Protein AF-A0A0B0ECV5-F1 (afdb_monomer_lite)

Foldseek 3Di:
DDWDDDPPAATWDWDFDADPVGHTPDIDIDGPVVDDDDDPPDDDDDDDPDDD

Sequence (52 aa):
MDHHPVSNGEDGYSLEVFDVLGNTIAVITLPESSIEPLTENEIFNVRSLEVA

Secondary structure (DSSP, 8-state):
------TTSPPEEEEEEE-TTS-EEEEEEEEGGGPPPPPTT----PPP----

pLDDT: mean 76.65, std 11.66, range [48.12, 94.0]

Radius of gyration: 15.03 Å; chains: 1; bounding box: 28×23×47 Å

Organism: NCBI:txid237368

Structure (mmCIF, N/CA/C/O backbone):
data_AF-A0A0B0ECV5-F1
#
_entry.id   AF-A0A0B0ECV5-F1
#
loop_
_atom_site.group_PDB
_atom_site.id
_atom_site.type_symbol
_atom_site.label_atom_id
_atom_site.label_alt_id
_atom_site.label_comp_id
_atom_site.label_asym_id
_atom_site.label_entity_id
_atom_site.label_seq_id
_atom_site.pdbx_PDB_ins_code
_atom_site.Cartn_x
_atom_site.Cartn_y
_atom_site.Cartn_z
_atom_site.occupancy
_atom_site.B_iso_or_equiv
_atom_site.auth_seq_id
_atom_site.auth_comp_id
_atom_site.auth_asym_id
_atom_site.auth_atom_id
_atom_site.pdbx_PDB_model_num
ATOM 1 N N . MET A 1 1 ? 7.948 -4.704 11.750 1.00 48.12 1 MET A N 1
ATOM 2 C CA . MET A 1 1 ? 6.842 -3.751 11.957 1.00 48.12 1 MET A CA 1
ATOM 3 C C 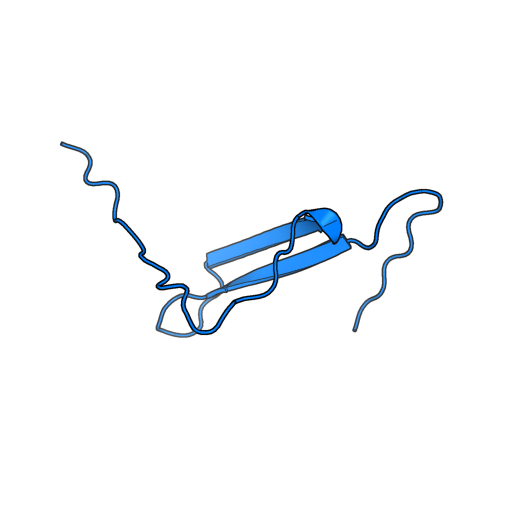. MET A 1 1 ? 7.450 -2.550 12.647 1.00 48.12 1 MET A C 1
ATOM 5 O O . MET A 1 1 ? 7.620 -2.577 13.859 1.00 48.12 1 MET A O 1
ATOM 9 N N . ASP A 1 2 ? 7.893 -1.575 11.860 1.00 48.44 2 ASP A N 1
ATOM 10 C CA . ASP A 1 2 ? 8.508 -0.345 12.355 1.00 48.44 2 ASP A CA 1
ATOM 11 C C . ASP A 1 2 ? 7.400 0.657 12.683 1.00 48.44 2 ASP A C 1
ATOM 13 O O . ASP A 1 2 ? 6.772 1.222 11.791 1.00 48.44 2 ASP A O 1
ATOM 17 N N . HIS A 1 3 ? 7.120 0.821 13.974 1.00 53.03 3 HIS A N 1
ATOM 18 C CA . HIS A 1 3 ? 6.106 1.740 14.483 1.00 53.03 3 HIS A CA 1
ATOM 19 C C . HIS A 1 3 ? 6.765 3.084 14.816 1.00 53.03 3 HIS A C 1
ATOM 21 O O . HIS A 1 3 ? 7.620 3.147 15.702 1.00 53.03 3 HIS A O 1
ATOM 27 N N . HIS A 1 4 ? 6.380 4.146 14.105 1.00 57.47 4 HIS A N 1
ATOM 28 C CA . HIS A 1 4 ? 6.899 5.505 14.286 1.00 57.47 4 HIS A CA 1
ATOM 29 C C . HIS A 1 4 ? 5.844 6.382 14.982 1.00 57.47 4 HIS A C 1
ATOM 31 O O . HIS A 1 4 ? 5.021 6.991 14.301 1.00 57.47 4 HIS A O 1
ATOM 37 N N . PRO A 1 5 ? 5.843 6.460 16.325 1.00 59.75 5 PRO A N 1
ATOM 38 C CA . PRO A 1 5 ? 4.855 7.245 17.053 1.00 59.75 5 PRO A CA 1
ATOM 39 C C . PRO A 1 5 ? 5.109 8.747 16.876 1.00 59.75 5 PRO A C 1
ATOM 41 O O . PRO A 1 5 ? 6.208 9.242 17.138 1.00 59.75 5 PRO A O 1
ATOM 44 N N . VAL A 1 6 ? 4.074 9.486 16.482 1.00 63.78 6 VAL A N 1
ATOM 45 C CA . VAL A 1 6 ? 4.060 10.954 16.428 1.00 63.78 6 VAL A CA 1
ATOM 46 C C . VAL A 1 6 ? 3.223 11.499 17.583 1.00 63.78 6 VAL A C 1
ATOM 48 O O . VAL A 1 6 ? 2.060 11.151 17.740 1.00 63.78 6 VAL A O 1
ATOM 51 N N . SER A 1 7 ? 3.806 12.384 18.399 1.00 60.56 7 SER A N 1
ATOM 52 C CA . SER A 1 7 ? 3.286 12.802 19.716 1.00 60.56 7 SER A CA 1
ATOM 53 C C . SER A 1 7 ? 1.936 13.539 19.728 1.00 60.56 7 SER A C 1
ATOM 55 O O . SER A 1 7 ? 1.513 13.987 20.789 1.00 60.56 7 SER A O 1
ATOM 57 N N . ASN A 1 8 ? 1.277 13.704 18.581 1.00 64.56 8 ASN A N 1
ATOM 58 C CA . ASN A 1 8 ? -0.076 14.250 18.454 1.00 64.56 8 ASN A CA 1
ATOM 59 C C . ASN A 1 8 ? -0.657 14.004 17.042 1.00 64.56 8 ASN A C 1
ATOM 61 O O . ASN A 1 8 ? -1.449 14.810 16.550 1.00 64.56 8 ASN A O 1
ATOM 65 N N . GLY A 1 9 ? -0.182 12.963 16.355 1.00 65.62 9 GLY A N 1
ATOM 66 C CA . GLY A 1 9 ? -0.573 12.619 14.991 1.00 65.62 9 GLY A CA 1
ATOM 67 C C . GLY A 1 9 ? -1.154 11.214 14.950 1.00 65.62 9 GLY A C 1
ATOM 68 O O . GLY A 1 9 ? -0.906 10.415 15.847 1.00 65.62 9 GLY A O 1
ATOM 69 N N . GLU A 1 10 ? -1.956 10.941 13.934 1.00 74.44 10 GLU A N 1
ATOM 70 C CA . GLU A 1 10 ? -2.410 9.588 13.626 1.00 74.44 10 GLU A CA 1
ATOM 71 C C . GLU A 1 10 ? -1.257 8.695 13.154 1.00 74.44 10 GLU A C 1
ATOM 73 O O . GLU A 1 10 ? -0.224 9.193 12.690 1.00 74.44 10 GLU A O 1
ATOM 78 N N . ASP A 1 11 ? -1.443 7.381 13.278 1.00 77.69 11 ASP A N 1
ATOM 79 C CA . ASP A 1 11 ? -0.443 6.414 12.852 1.00 77.69 11 ASP A CA 1
ATOM 80 C C . ASP A 1 11 ? -0.213 6.535 11.340 1.00 77.69 11 ASP A C 1
ATOM 82 O O . ASP A 1 11 ? -1.139 6.580 10.525 1.00 77.69 11 ASP A O 1
ATOM 86 N N . GLY A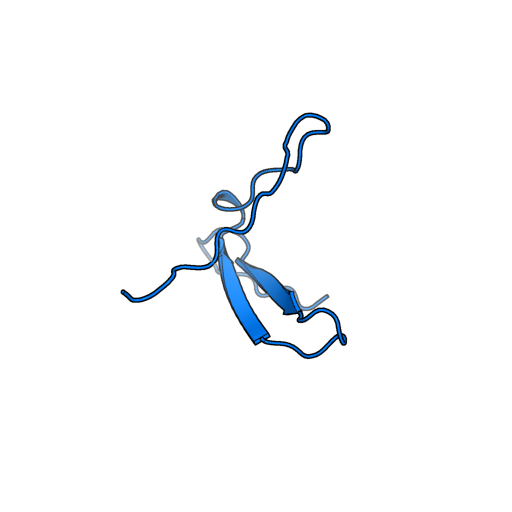 1 12 ? 1.061 6.647 10.968 1.00 81.19 12 GLY A N 1
ATOM 87 C CA . GLY A 1 12 ? 1.490 6.694 9.580 1.00 81.19 12 GLY A CA 1
ATOM 88 C C . GLY A 1 12 ? 1.712 5.284 9.049 1.00 81.19 12 GLY A C 1
ATOM 89 O O . GLY A 1 12 ? 2.509 4.523 9.595 1.00 81.19 12 GLY A O 1
ATOM 90 N N . TYR A 1 13 ? 1.064 4.956 7.941 1.00 83.12 13 TYR A N 1
ATOM 91 C CA . TYR A 1 13 ? 1.218 3.695 7.232 1.00 83.12 13 TYR A CA 1
ATOM 92 C C . TYR A 1 13 ? 2.036 3.898 5.963 1.00 83.12 13 TYR A C 1
ATOM 94 O O . TYR A 1 13 ? 1.980 4.951 5.329 1.00 83.12 13 TYR A O 1
ATOM 102 N N . SER A 1 14 ? 2.799 2.874 5.583 1.00 84.88 14 SER A N 1
ATOM 103 C CA . SER A 1 14 ? 3.513 2.848 4.306 1.00 84.88 14 SER A CA 1
ATOM 104 C C . SER A 1 14 ? 2.788 1.921 3.337 1.00 84.88 14 SER A C 1
ATOM 106 O O . SER A 1 14 ? 2.681 0.724 3.596 1.00 84.88 14 SER A O 1
ATOM 108 N N . LEU A 1 15 ? 2.295 2.476 2.232 1.00 83.88 15 LEU A N 1
ATOM 109 C CA . LEU A 1 15 ? 1.756 1.721 1.107 1.00 83.88 15 LEU A CA 1
ATOM 110 C C . LEU A 1 15 ? 2.856 1.532 0.066 1.00 83.88 15 LEU A C 1
ATOM 112 O O . LEU A 1 15 ? 3.410 2.507 -0.445 1.00 83.88 15 LEU A O 1
ATOM 116 N N . GLU A 1 16 ? 3.144 0.278 -0.258 1.00 88.38 16 GLU A N 1
ATOM 117 C CA . GLU A 1 16 ? 4.101 -0.086 -1.295 1.00 88.38 16 GLU A CA 1
ATOM 118 C C . GLU A 1 16 ? 3.361 -0.582 -2.539 1.00 88.38 16 GLU A C 1
ATOM 120 O O . GLU A 1 16 ? 2.517 -1.477 -2.473 1.00 88.38 16 GLU A O 1
ATOM 125 N N . VAL A 1 17 ? 3.659 0.043 -3.677 1.00 85.81 17 VAL A N 1
ATOM 126 C CA . VAL A 1 17 ? 3.081 -0.294 -4.977 1.00 85.81 17 VAL A CA 1
ATOM 127 C C . VAL A 1 17 ? 4.104 -1.103 -5.754 1.00 85.81 17 VAL A C 1
ATOM 129 O O . VAL A 1 17 ? 5.197 -0.607 -6.028 1.00 85.81 17 VAL A O 1
ATOM 132 N N . PHE A 1 18 ? 3.730 -2.317 -6.147 1.00 87.44 18 PHE A N 1
ATOM 133 C CA . PHE A 1 18 ? 4.573 -3.212 -6.935 1.00 87.44 18 PHE A CA 1
ATOM 134 C C . PHE A 1 18 ? 4.077 -3.325 -8.375 1.00 87.44 18 PHE A C 1
ATOM 136 O O . PHE A 1 18 ? 2.874 -3.264 -8.637 1.00 87.44 18 PHE A O 1
ATOM 143 N N . ASP A 1 19 ? 5.004 -3.518 -9.310 1.00 85.56 19 ASP A N 1
ATOM 144 C CA . ASP A 1 19 ? 4.663 -3.972 -10.652 1.00 85.56 19 ASP A CA 1
ATOM 145 C C . ASP A 1 19 ? 4.268 -5.461 -10.648 1.00 85.56 19 ASP A C 1
ATOM 147 O O . ASP A 1 19 ? 4.388 -6.176 -9.650 1.00 85.56 19 ASP A O 1
ATOM 151 N N . VAL A 1 20 ? 3.816 -5.955 -11.801 1.00 86.44 20 VAL A N 1
ATOM 152 C CA . VAL A 1 20 ? 3.427 -7.367 -11.974 1.00 86.44 20 VAL A CA 1
ATOM 153 C C . VAL A 1 20 ? 4.596 -8.354 -11.842 1.00 86.44 20 VAL A C 1
ATOM 155 O O . VAL A 1 20 ? 4.368 -9.559 -11.771 1.00 86.44 20 VAL A O 1
ATOM 158 N N . LEU A 1 21 ? 5.838 -7.865 -11.840 1.00 94.00 21 LEU A N 1
ATOM 159 C CA . LEU A 1 21 ? 7.062 -8.647 -11.667 1.00 94.00 21 LEU A CA 1
ATOM 160 C C . L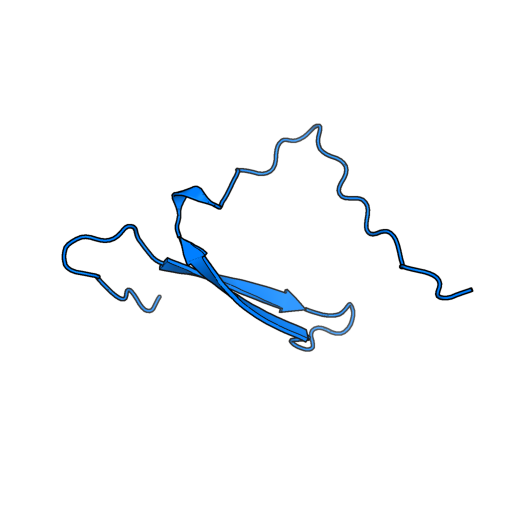EU A 1 21 ? 7.558 -8.629 -10.209 1.00 94.00 21 LEU A C 1
ATOM 162 O O . LEU A 1 21 ? 8.488 -9.365 -9.885 1.00 94.00 21 LEU A O 1
ATOM 166 N N . GLY A 1 22 ? 6.938 -7.830 -9.334 1.00 89.19 22 GLY A N 1
ATOM 167 C CA . GLY A 1 22 ? 7.317 -7.664 -7.933 1.00 89.19 22 GLY A CA 1
ATOM 168 C C . GLY A 1 22 ? 8.330 -6.545 -7.671 1.00 89.19 22 GLY A C 1
ATOM 169 O O . GLY A 1 22 ? 8.865 -6.474 -6.568 1.00 89.19 22 GLY A O 1
ATOM 170 N N . ASN A 1 23 ? 8.612 -5.670 -8.642 1.00 91.88 23 ASN A N 1
ATOM 171 C CA . ASN A 1 23 ? 9.468 -4.502 -8.426 1.00 91.88 23 ASN A CA 1
ATOM 172 C C . ASN A 1 23 ? 8.676 -3.369 -7.767 1.00 91.88 23 ASN A C 1
ATOM 174 O O . ASN A 1 23 ? 7.577 -3.041 -8.215 1.00 91.88 23 ASN A O 1
ATOM 178 N N . THR A 1 24 ? 9.254 -2.716 -6.760 1.00 92.81 24 THR A N 1
ATOM 179 C CA . THR A 1 24 ? 8.665 -1.525 -6.136 1.00 92.81 24 THR A CA 1
ATOM 180 C C . THR A 1 24 ? 8.649 -0.354 -7.121 1.00 92.81 24 THR A C 1
ATOM 182 O O . THR A 1 24 ? 9.695 0.116 -7.565 1.00 92.81 24 THR A O 1
ATOM 185 N N . ILE A 1 25 ? 7.454 0.140 -7.439 1.00 91.94 25 ILE A N 1
ATOM 186 C CA . ILE A 1 25 ? 7.231 1.327 -8.272 1.00 91.94 25 ILE A CA 1
ATOM 187 C C . ILE A 1 25 ? 7.149 2.585 -7.398 1.00 91.94 25 ILE A C 1
ATOM 189 O O . ILE A 1 25 ? 7.642 3.642 -7.790 1.00 91.94 25 ILE A O 1
ATOM 193 N N . ALA A 1 26 ? 6.515 2.493 -6.226 1.00 88.31 26 ALA A N 1
ATOM 194 C CA . ALA A 1 26 ? 6.339 3.628 -5.325 1.00 88.31 26 ALA A CA 1
ATOM 195 C C . ALA A 1 26 ? 6.171 3.185 -3.869 1.00 88.31 26 ALA A C 1
ATOM 197 O O . ALA A 1 26 ? 5.603 2.131 -3.594 1.00 88.31 26 ALA A O 1
ATOM 198 N N . VAL A 1 27 ? 6.610 4.043 -2.948 1.00 88.69 27 VAL A N 1
ATOM 199 C CA . VAL A 1 27 ? 6.336 3.938 -1.511 1.00 88.69 27 VAL A CA 1
ATOM 200 C C . VAL A 1 27 ? 5.697 5.249 -1.076 1.00 88.69 27 VAL A C 1
ATOM 202 O O . VAL A 1 27 ? 6.251 6.320 -1.325 1.00 88.69 27 VAL A O 1
ATOM 205 N N . ILE A 1 28 ? 4.522 5.171 -0.461 1.00 86.38 28 ILE A N 1
ATOM 206 C CA . ILE A 1 28 ? 3.744 6.332 -0.026 1.00 86.38 28 ILE A CA 1
ATOM 207 C C . ILE A 1 28 ? 3.531 6.211 1.476 1.00 86.38 28 ILE A C 1
ATOM 209 O O . ILE A 1 28 ? 3.075 5.173 1.945 1.00 86.38 28 ILE A O 1
ATOM 213 N N . THR A 1 29 ? 3.840 7.267 2.224 1.00 86.38 29 THR A N 1
ATOM 214 C CA . THR A 1 29 ? 3.493 7.358 3.645 1.00 86.38 29 THR A CA 1
ATOM 215 C C . THR A 1 29 ? 2.213 8.162 3.784 1.00 86.38 29 THR A C 1
ATOM 217 O O . THR A 1 29 ? 2.148 9.297 3.309 1.00 86.38 29 THR A O 1
ATOM 220 N N . LEU A 1 30 ? 1.200 7.580 4.417 1.00 85.62 30 LEU A N 1
ATOM 221 C CA . LEU A 1 30 ? -0.105 8.200 4.585 1.00 85.62 30 LEU A CA 1
ATOM 222 C C . LEU A 1 30 ? -0.649 7.995 6.002 1.00 85.62 30 L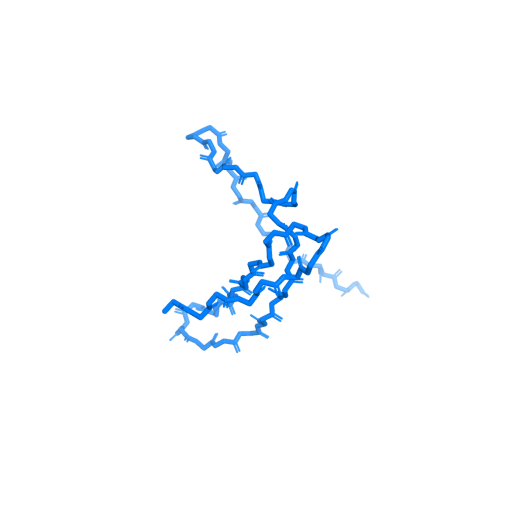EU A C 1
ATOM 224 O O . LEU A 1 30 ? -0.323 6.999 6.646 1.00 85.62 30 LEU A O 1
ATOM 228 N N . PRO A 1 31 ? -1.469 8.935 6.484 1.00 86.12 31 PRO A N 1
ATOM 229 C CA . PRO A 1 31 ? -2.227 8.764 7.715 1.00 86.12 31 PRO A CA 1
ATOM 230 C C . PRO A 1 31 ? -3.207 7.576 7.659 1.00 86.12 31 PRO A C 1
ATOM 232 O O . PRO A 1 31 ? -3.772 7.302 6.598 1.00 86.12 31 PRO A O 1
ATOM 235 N N . GLU A 1 32 ? -3.462 6.919 8.799 1.00 82.75 32 GLU A N 1
ATOM 236 C CA . GLU A 1 32 ? -4.460 5.839 8.921 1.00 82.75 32 GLU A CA 1
ATOM 237 C C . GLU A 1 32 ? -5.837 6.251 8.399 1.00 82.75 32 GLU A C 1
ATOM 239 O O . GLU A 1 32 ? -6.485 5.484 7.692 1.00 82.75 32 GLU A O 1
ATOM 244 N N . SER A 1 33 ? -6.268 7.486 8.678 1.00 84.88 33 SER A N 1
ATOM 245 C CA . SER A 1 33 ? -7.576 7.993 8.250 1.00 84.88 33 SER A CA 1
ATOM 246 C C . SER A 1 33 ? -7.759 8.077 6.732 1.00 84.88 33 SER A C 1
ATOM 248 O O . SER A 1 33 ? -8.883 8.243 6.265 1.00 84.88 33 SER A O 1
ATOM 250 N N . SER A 1 34 ? -6.678 7.967 5.952 1.00 82.62 34 SER A N 1
ATOM 251 C CA . SER A 1 34 ? -6.728 7.907 4.486 1.00 82.62 34 SER A CA 1
ATOM 252 C C . SER A 1 34 ? -6.856 6.483 3.934 1.00 82.62 34 SER A C 1
ATOM 254 O O . SER A 1 34 ? -6.905 6.318 2.716 1.00 82.62 34 SER A O 1
ATOM 256 N N . ILE A 1 35 ? -6.882 5.459 4.794 1.00 80.75 35 ILE A N 1
ATOM 257 C CA . ILE A 1 35 ? -7.017 4.055 4.401 1.00 80.75 35 ILE A CA 1
ATOM 258 C C . ILE A 1 35 ? -8.460 3.611 4.611 1.00 80.75 35 ILE A C 1
ATOM 260 O O . ILE A 1 35 ? -8.951 3.547 5.736 1.00 80.75 35 ILE A O 1
ATOM 264 N N . GLU A 1 36 ? -9.121 3.231 3.522 1.00 79.88 36 GLU A N 1
ATOM 265 C CA . GLU A 1 36 ? -10.434 2.592 3.572 1.00 79.88 36 GLU A CA 1
ATOM 266 C C . GLU A 1 36 ? -10.301 1.079 3.337 1.00 79.88 36 GLU A C 1
ATOM 268 O O . GLU A 1 36 ? -9.483 0.641 2.517 1.00 79.88 36 GLU A O 1
ATOM 273 N N . PRO A 1 37 ? -11.066 0.248 4.068 1.00 77.19 37 PRO A N 1
ATOM 274 C CA . PRO A 1 37 ? -11.041 -1.193 3.881 1.00 77.19 37 PRO A CA 1
ATOM 275 C C . PRO A 1 37 ? -11.632 -1.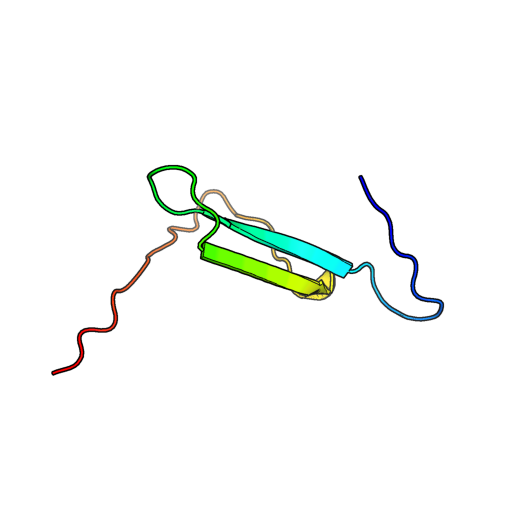567 2.523 1.00 77.19 37 PRO A C 1
ATOM 277 O O . PRO A 1 37 ? -12.673 -1.056 2.122 1.00 77.19 37 PRO A O 1
ATOM 280 N N . LEU A 1 38 ? -10.999 -2.533 1.860 1.00 74.94 38 LEU A N 1
ATOM 281 C CA . LEU A 1 38 ? -11.527 -3.113 0.630 1.00 74.94 38 LEU A CA 1
ATOM 282 C C . LEU A 1 38 ? -12.819 -3.874 0.930 1.00 74.94 38 LEU A C 1
ATOM 284 O O . LEU A 1 38 ? -12.822 -4.792 1.756 1.00 74.94 38 LEU A O 1
ATOM 288 N N . THR A 1 39 ? -13.905 -3.529 0.246 1.00 78.06 39 THR A N 1
ATOM 289 C CA . THR A 1 39 ? -15.171 -4.261 0.346 1.00 78.06 39 THR A CA 1
ATOM 290 C C . THR A 1 39 ? -15.308 -5.267 -0.798 1.00 78.06 39 THR A C 1
ATOM 292 O O . THR A 1 39 ? -14.849 -5.039 -1.914 1.00 78.06 39 THR A O 1
ATOM 295 N N . GLU A 1 40 ? -15.965 -6.405 -0.553 1.00 77.25 40 GLU A N 1
ATOM 296 C CA . GLU A 1 40 ? -16.095 -7.504 -1.534 1.00 77.25 40 GLU A CA 1
ATOM 297 C C . GLU A 1 40 ? -16.795 -7.100 -2.849 1.00 77.25 40 GLU A C 1
ATOM 299 O O . GLU A 1 40 ? -16.719 -7.822 -3.841 1.00 77.25 40 GLU A O 1
ATOM 304 N N . ASN A 1 41 ? -17.470 -5.947 -2.868 1.00 80.75 41 ASN A N 1
ATOM 305 C CA . ASN A 1 41 ? -18.198 -5.427 -4.025 1.00 80.75 41 ASN A CA 1
ATOM 306 C C . ASN A 1 41 ? -17.445 -4.312 -4.770 1.00 80.75 41 ASN A C 1
ATOM 308 O O . ASN A 1 41 ? -17.997 -3.716 -5.696 1.00 80.75 41 ASN A O 1
ATOM 312 N N . GLU A 1 42 ? -16.203 -4.014 -4.385 1.00 74.94 42 GLU A N 1
ATOM 313 C CA . GLU A 1 42 ? -15.378 -3.015 -5.056 1.00 74.94 42 GLU A CA 1
ATOM 314 C C . GLU A 1 42 ? -14.520 -3.640 -6.153 1.00 74.94 42 GLU A C 1
ATOM 316 O O . GLU A 1 42 ? -13.678 -4.508 -5.925 1.00 74.94 42 GLU A O 1
ATOM 321 N N . ILE A 1 43 ? -14.720 -3.157 -7.380 1.00 72.31 43 ILE A N 1
ATOM 322 C CA . ILE A 1 43 ? -13.883 -3.508 -8.525 1.00 72.31 43 ILE A CA 1
ATOM 323 C C . ILE A 1 43 ? -12.844 -2.404 -8.703 1.00 72.31 43 ILE A C 1
ATOM 325 O O . ILE A 1 43 ? -13.150 -1.321 -9.206 1.00 72.31 43 ILE A O 1
ATOM 329 N N . PHE A 1 44 ? -11.597 -2.696 -8.338 1.00 68.31 44 PHE A N 1
ATOM 330 C CA . PHE A 1 44 ? -10.470 -1.814 -8.628 1.00 68.31 44 PHE A CA 1
ATOM 331 C C . PHE A 1 44 ? -10.204 -1.807 -10.130 1.00 68.31 44 PHE A C 1
ATOM 333 O O . PHE A 1 44 ? -9.917 -2.838 -10.738 1.00 68.31 44 PHE A O 1
ATOM 340 N N . ASN A 1 45 ? -10.308 -0.631 -10.746 1.00 70.44 45 ASN A N 1
ATOM 341 C CA . ASN A 1 45 ? -10.029 -0.447 -12.161 1.00 70.44 45 ASN A C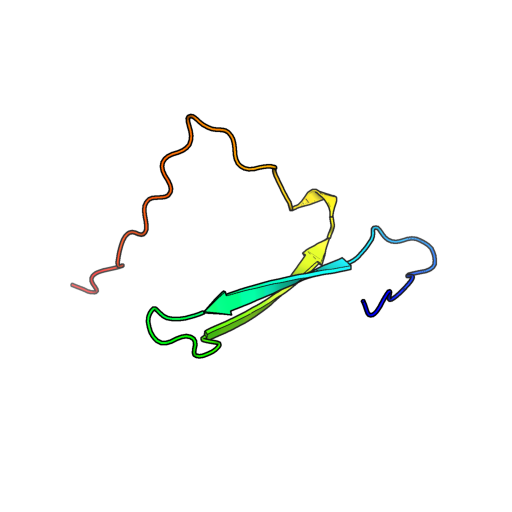A 1
ATOM 342 C C . ASN A 1 45 ? -8.866 0.530 -12.334 1.00 70.44 45 ASN A C 1
ATOM 344 O O . ASN A 1 45 ? -8.979 1.710 -12.008 1.00 70.44 45 ASN A O 1
ATOM 348 N N . VAL A 1 46 ? -7.757 0.032 -12.878 1.00 67.88 46 VAL A N 1
ATOM 349 C CA . VAL A 1 46 ? -6.636 0.870 -13.306 1.00 67.88 46 VAL A CA 1
ATOM 350 C C . VAL A 1 46 ? -6.930 1.345 -14.725 1.00 67.88 46 VAL A C 1
ATOM 352 O O . VAL A 1 46 ? -7.063 0.531 -15.638 1.00 67.88 46 VAL A O 1
ATOM 355 N N . ARG A 1 47 ? -7.046 2.662 -14.914 1.00 71.12 47 ARG A N 1
ATOM 356 C CA . ARG A 1 47 ? -7.164 3.277 -16.241 1.00 71.12 47 ARG A CA 1
ATOM 357 C C . ARG A 1 47 ? -5.817 3.869 -16.617 1.00 71.12 47 ARG A C 1
ATOM 359 O O . ARG A 1 47 ? -5.329 4.762 -15.929 1.00 71.12 47 ARG A O 1
ATOM 366 N N . SER A 1 48 ? -5.228 3.385 -17.703 1.00 77.06 48 SER A N 1
ATOM 367 C CA . SER A 1 48 ? -4.036 3.995 -18.287 1.00 77.06 48 SER A CA 1
ATOM 368 C C . SER A 1 48 ? -4.408 5.365 -18.850 1.00 77.06 48 SER A C 1
ATOM 370 O O . SER A 1 48 ? -5.352 5.473 -19.633 1.00 77.06 48 SER A O 1
ATOM 372 N N . LEU A 1 49 ? -3.692 6.417 -18.450 1.00 73.12 49 LEU A N 1
ATOM 373 C CA . LEU A 1 49 ? -3.838 7.725 -19.079 1.00 73.12 49 LEU A CA 1
ATOM 374 C C . LEU A 1 49 ? -3.138 7.668 -20.443 1.00 73.12 49 LEU A C 1
ATOM 376 O O . LEU A 1 49 ? -1.913 7.730 -20.516 1.00 73.12 49 LEU A O 1
ATOM 380 N N . GLU A 1 50 ? -3.902 7.502 -21.519 1.00 70.19 50 GLU A N 1
ATOM 381 C CA . GLU A 1 50 ? -3.369 7.656 -22.873 1.00 70.19 50 GLU A CA 1
ATOM 382 C C . GLU A 1 50 ? -3.126 9.150 -23.128 1.00 70.19 50 GLU A C 1
ATOM 384 O O . GLU A 1 50 ? -4.052 9.962 -23.084 1.00 70.19 50 GLU A O 1
ATOM 389 N N . VAL A 1 51 ? -1.862 9.527 -23.337 1.00 61.12 51 VAL A N 1
ATOM 390 C CA . VAL A 1 51 ? -1.516 10.854 -23.857 1.00 61.12 51 VAL A CA 1
ATOM 391 C C . VAL A 1 51 ? -1.789 10.822 -25.360 1.00 61.12 51 VAL A C 1
ATOM 393 O O . VAL A 1 51 ? -1.153 10.049 -26.074 1.00 61.12 51 VAL A O 1
ATOM 396 N N . ALA A 1 52 ? -2.769 11.618 -25.792 1.00 59.00 52 ALA A N 1
ATOM 397 C CA . ALA A 1 52 ? -3.161 11.793 -27.192 1.00 59.00 52 ALA A CA 1
ATOM 398 C C . ALA A 1 52 ? -2.120 12.572 -28.011 1.00 59.00 52 ALA A C 1
ATOM 400 O O . ALA A 1 52 ? -1.455 13.464 -27.430 1.00 59.00 52 ALA A O 1
#